Protein AF-A0A933JB13-F1 (afdb_monomer)

pLDDT: mean 79.33, std 16.01, range [35.38, 91.44]

Radius of gyration: 11.56 Å; Cα contacts (8 Å, |Δi|>4): 50; chains: 1; bounding box: 36×17×25 Å

Structure (mmCIF, N/CA/C/O bac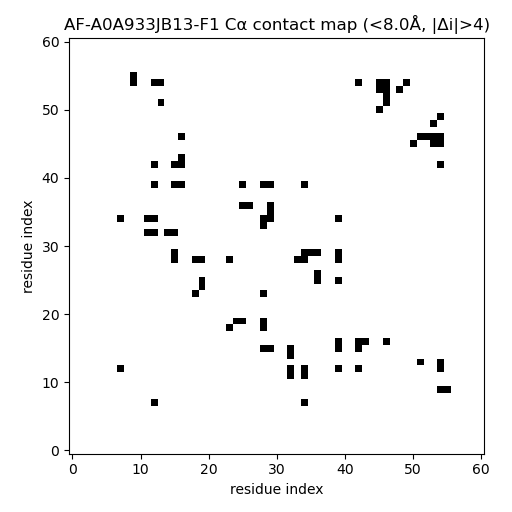kbone):
data_AF-A0A933JB13-F1
#
_entry.id   AF-A0A933JB13-F1
#
loop_
_atom_site.group_PDB
_atom_site.id
_atom_site.type_symbol
_atom_site.label_atom_id
_atom_site.label_alt_id
_atom_site.label_comp_id
_atom_site.label_asym_id
_atom_site.label_entity_id
_atom_site.label_seq_id
_atom_site.pdbx_PDB_ins_code
_atom_site.Cartn_x
_atom_site.Cartn_y
_atom_site.Cartn_z
_atom_site.occupancy
_atom_site.B_iso_or_equiv
_atom_site.auth_seq_id
_atom_site.auth_comp_id
_atom_site.auth_asym_id
_atom_site.auth_atom_id
_atom_site.pdbx_PDB_model_num
ATOM 1 N N . MET A 1 1 ? 26.024 11.315 10.304 1.00 35.38 1 MET A N 1
ATOM 2 C CA . MET A 1 1 ? 24.780 10.549 10.557 1.00 35.38 1 MET A CA 1
ATOM 3 C C . MET A 1 1 ? 24.137 10.191 9.220 1.00 35.38 1 MET A C 1
ATOM 5 O O . MET A 1 1 ? 23.471 11.029 8.625 1.00 35.38 1 MET A O 1
ATOM 9 N N . ALA 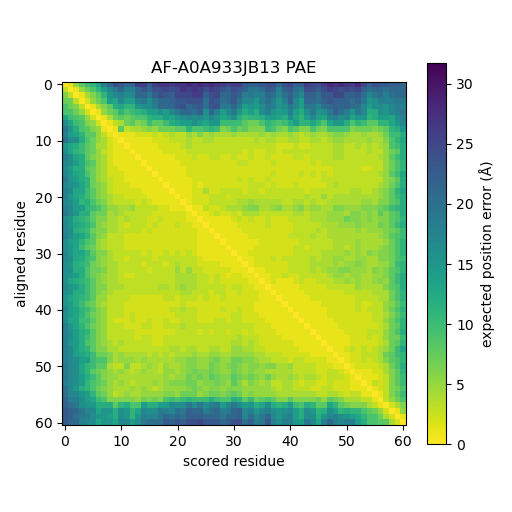A 1 2 ? 24.389 8.991 8.689 1.00 41.59 2 ALA A N 1
ATOM 10 C CA . ALA A 1 2 ? 23.759 8.556 7.444 1.00 41.59 2 ALA A CA 1
ATOM 11 C C . ALA A 1 2 ? 22.270 8.288 7.708 1.00 41.59 2 ALA A C 1
ATOM 13 O O . ALA A 1 2 ? 21.931 7.363 8.449 1.00 41.59 2 ALA A O 1
ATOM 14 N N . ARG A 1 3 ? 21.375 9.098 7.128 1.00 41.44 3 ARG A N 1
ATOM 15 C CA . ARG A 1 3 ? 19.942 8.782 7.085 1.00 41.44 3 ARG A CA 1
ATOM 16 C C . ARG A 1 3 ? 19.808 7.493 6.279 1.00 41.44 3 ARG A C 1
ATOM 18 O O . ARG A 1 3 ? 19.861 7.521 5.053 1.00 41.44 3 ARG A O 1
ATOM 25 N N . LYS A 1 4 ? 19.702 6.348 6.960 1.00 44.38 4 LYS A N 1
ATOM 26 C CA . LYS A 1 4 ? 19.335 5.079 6.328 1.00 44.38 4 LYS A CA 1
ATOM 27 C C . LYS A 1 4 ? 17.939 5.286 5.754 1.00 44.38 4 LYS A C 1
ATOM 29 O O . LYS A 1 4 ? 16.956 5.176 6.480 1.00 44.38 4 LYS A O 1
ATOM 34 N N . CYS A 1 5 ? 17.852 5.625 4.470 1.00 45.19 5 CYS A N 1
ATOM 35 C CA . CYS A 1 5 ? 16.617 5.540 3.709 1.0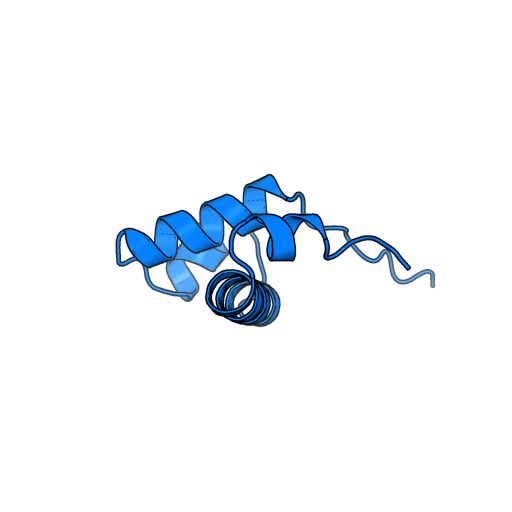0 45.19 5 CYS A CA 1
ATOM 36 C C . CYS A 1 5 ? 16.205 4.068 3.734 1.00 45.19 5 CYS A C 1
ATOM 38 O O . CYS A 1 5 ? 16.654 3.282 2.898 1.00 45.19 5 CYS A O 1
ATOM 40 N N . HIS A 1 6 ? 15.438 3.680 4.756 1.00 52.78 6 HIS A N 1
ATOM 41 C CA . HIS A 1 6 ? 14.843 2.360 4.872 1.00 52.78 6 HIS A CA 1
ATOM 42 C C . HIS A 1 6 ? 13.981 2.193 3.627 1.00 52.78 6 HIS A C 1
ATOM 44 O O . HIS A 1 6 ? 12.901 2.772 3.507 1.00 52.78 6 HIS A O 1
ATOM 50 N N . LYS A 1 7 ? 14.515 1.481 2.633 1.00 56.75 7 LYS A N 1
ATOM 51 C CA . LYS A 1 7 ? 13.735 1.056 1.483 1.00 56.75 7 LYS A CA 1
ATOM 52 C C . LYS A 1 7 ? 12.756 0.037 2.017 1.00 56.75 7 LYS A C 1
ATOM 54 O O . LYS A 1 7 ? 13.090 -1.135 2.140 1.00 56.75 7 LYS A O 1
ATOM 59 N N . TRP A 1 8 ? 11.579 0.525 2.386 1.00 65.25 8 TRP A N 1
ATOM 60 C CA . TRP A 1 8 ? 10.470 -0.323 2.765 1.00 65.25 8 TRP A CA 1
ATOM 61 C C . TRP A 1 8 ? 10.254 -1.359 1.659 1.00 65.25 8 TRP A C 1
ATOM 63 O O . TRP A 1 8 ? 10.206 -0.969 0.482 1.00 65.25 8 TRP A O 1
ATOM 73 N N . PRO A 1 9 ? 10.185 -2.653 2.008 1.00 75.56 9 PRO A N 1
ATOM 74 C CA . PRO A 1 9 ? 10.047 -3.709 1.023 1.00 75.56 9 PRO A CA 1
ATOM 75 C C . PRO A 1 9 ? 8.768 -3.488 0.213 1.00 75.56 9 PRO A C 1
ATOM 77 O O . PRO A 1 9 ? 7.751 -3.024 0.734 1.00 75.56 9 PRO A O 1
ATOM 80 N N . LEU A 1 10 ? 8.830 -3.801 -1.083 1.00 79.50 10 LEU A N 1
ATOM 81 C CA . LEU A 1 10 ? 7.683 -3.692 -1.987 1.00 79.50 10 LEU A CA 1
ATOM 82 C C . LEU A 1 10 ? 6.474 -4.459 -1.437 1.00 79.50 10 LEU A C 1
ATOM 84 O O . LEU A 1 10 ? 5.350 -3.980 -1.543 1.00 79.50 10 LEU A O 1
ATOM 88 N N . GLU A 1 11 ? 6.725 -5.600 -0.795 1.00 83.31 11 GLU A N 1
ATOM 89 C CA . GLU A 1 11 ? 5.710 -6.404 -0.118 1.00 83.31 11 GLU A CA 1
ATOM 90 C C . GLU A 1 11 ? 4.946 -5.616 0.944 1.00 83.31 11 GLU A C 1
ATOM 92 O O . GLU A 1 11 ? 3.723 -5.635 0.924 1.00 83.31 11 GLU A O 1
ATOM 97 N N . ALA A 1 12 ? 5.618 -4.834 1.795 1.00 83.88 12 ALA A N 1
ATOM 98 C CA . ALA A 1 12 ? 4.934 -4.027 2.809 1.00 83.88 12 ALA A CA 1
ATOM 99 C C . ALA A 1 12 ? 4.029 -2.957 2.177 1.00 83.88 12 ALA A C 1
ATOM 101 O O . ALA A 1 12 ? 2.933 -2.690 2.670 1.00 83.88 12 ALA A O 1
ATOM 102 N N . LYS A 1 13 ? 4.454 -2.355 1.058 1.00 85.44 13 LYS A N 1
ATOM 103 C CA . LYS A 1 13 ? 3.628 -1.385 0.319 1.00 85.44 13 LYS A CA 1
ATOM 104 C C . LYS A 1 13 ? 2.426 -2.056 -0.346 1.00 85.44 13 LYS A C 1
ATOM 106 O O . LYS A 1 13 ? 1.334 -1.493 -0.340 1.00 85.44 13 LYS A O 1
ATOM 111 N N . LEU A 1 14 ? 2.620 -3.247 -0.912 1.00 87.69 14 LEU A N 1
ATOM 112 C CA . LEU A 1 14 ? 1.544 -4.036 -1.510 1.00 87.69 14 LEU A CA 1
ATOM 113 C C . LEU A 1 14 ? 0.542 -4.498 -0.457 1.00 87.69 14 LEU A C 1
ATOM 115 O O . LEU A 1 14 ? -0.660 -4.374 -0.680 1.00 87.69 14 LEU A O 1
ATOM 119 N N . GLU A 1 15 ? 1.023 -4.959 0.694 1.00 89.50 15 GLU A N 1
ATOM 120 C CA . GLU A 1 15 ? 0.172 -5.349 1.813 1.00 89.50 15 GLU A CA 1
ATOM 121 C C . GLU A 1 15 ? -0.621 -4.150 2.339 1.00 89.50 15 GLU A C 1
ATOM 123 O O . GLU A 1 15 ? -1.820 -4.260 2.574 1.00 89.50 15 GLU A O 1
ATOM 128 N N . ALA A 1 16 ? -0.014 -2.960 2.401 1.00 90.00 16 ALA A N 1
ATOM 129 C CA . ALA A 1 16 ? -0.732 -1.749 2.789 1.00 90.00 16 ALA A CA 1
ATOM 130 C C . ALA A 1 16 ? -1.883 -1.398 1.835 1.00 90.00 16 ALA A C 1
ATOM 132 O O . ALA A 1 16 ? -2.970 -1.012 2.275 1.00 90.00 16 ALA A O 1
ATOM 133 N N . VAL A 1 17 ? -1.667 -1.551 0.526 1.00 89.75 17 VAL A N 1
ATOM 134 C CA . VAL A 1 17 ? -2.717 -1.334 -0.477 1.00 89.75 17 VAL A CA 1
ATOM 135 C C . VAL A 1 17 ? -3.804 -2.405 -0.383 1.00 89.75 17 VAL A C 1
ATOM 137 O O . VAL A 1 17 ? -4.987 -2.061 -0.387 1.00 89.75 17 VAL A O 1
ATOM 140 N N . ARG A 1 18 ? -3.427 -3.682 -0.250 1.00 90.75 18 ARG A N 1
ATOM 141 C CA . ARG A 1 18 ? -4.375 -4.797 -0.090 1.00 90.75 18 ARG A CA 1
ATOM 142 C C . ARG A 1 18 ? -5.225 -4.627 1.163 1.00 90.75 18 ARG A C 1
ATOM 144 O O . ARG A 1 18 ? -6.444 -4.748 1.094 1.00 90.75 18 ARG A O 1
ATOM 151 N N . ALA A 1 19 ? -4.608 -4.279 2.286 1.00 91.38 19 ALA A N 1
ATOM 152 C CA . ALA A 1 19 ? -5.307 -4.029 3.535 1.00 91.38 19 ALA A CA 1
ATOM 153 C C . ALA A 1 19 ? -6.288 -2.850 3.410 1.00 91.38 19 ALA A C 1
ATOM 155 O O . ALA A 1 19 ? -7.420 -2.944 3.879 1.00 91.38 19 ALA A O 1
ATOM 156 N N . ARG A 1 20 ? -5.930 -1.779 2.685 1.00 89.94 20 ARG A N 1
ATOM 157 C CA . ARG A 1 20 ? -6.886 -0.697 2.394 1.00 89.94 20 ARG A CA 1
ATOM 158 C C . ARG A 1 20 ? -8.043 -1.127 1.501 1.00 89.94 20 ARG A C 1
ATOM 160 O O . ARG A 1 20 ? -9.162 -0.693 1.746 1.00 89.94 20 ARG A O 1
ATOM 167 N N . GLN A 1 21 ? -7.804 -1.973 0.501 1.00 88.19 21 GLN A N 1
ATOM 168 C CA . GLN A 1 21 ? -8.878 -2.528 -0.335 1.00 88.19 21 GLN A CA 1
ATOM 169 C C . GLN A 1 21 ? -9.814 -3.454 0.451 1.00 88.19 21 GLN A C 1
ATOM 171 O O . GLN A 1 21 ? -11.003 -3.501 0.158 1.00 88.19 21 GLN A O 1
ATOM 176 N N . ARG A 1 22 ? -9.303 -4.133 1.484 1.00 89.75 22 ARG A N 1
ATOM 177 C CA . ARG A 1 22 ? -10.100 -4.919 2.442 1.00 89.75 22 ARG A CA 1
ATOM 178 C C . ARG A 1 22 ? -10.907 -4.060 3.427 1.00 89.75 22 ARG A C 1
ATOM 180 O O . ARG A 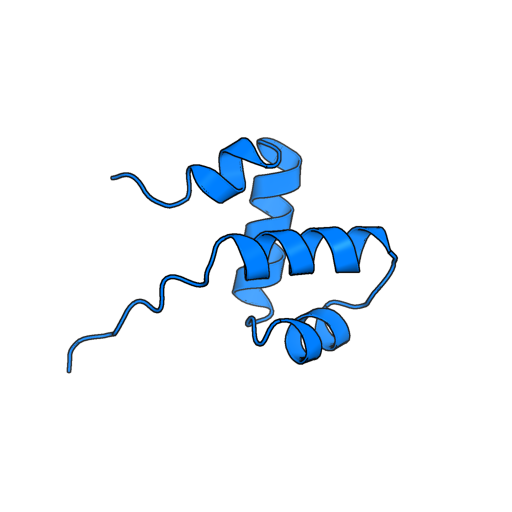1 22 ? -11.642 -4.613 4.233 1.00 89.75 22 ARG A O 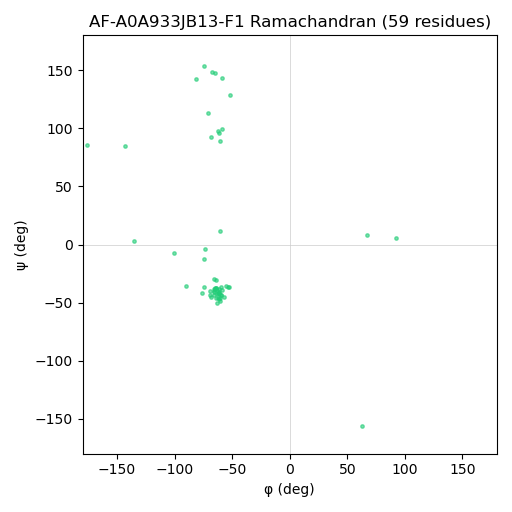1
ATOM 187 N N . GLY A 1 23 ? -10.766 -2.733 3.381 1.00 91.44 23 GLY A N 1
ATOM 188 C CA . GLY A 1 23 ? -11.493 -1.803 4.246 1.00 91.44 23 GLY A CA 1
ATOM 189 C C . GLY A 1 23 ? -10.774 -1.419 5.540 1.00 91.44 23 GLY A C 1
ATOM 190 O O . GLY A 1 23 ? -11.354 -0.689 6.338 1.00 91.44 23 GLY A O 1
ATOM 191 N N . LEU A 1 24 ? -9.518 -1.839 5.753 1.00 91.19 24 LEU A N 1
ATOM 192 C CA . LEU A 1 24 ? -8.780 -1.462 6.963 1.00 91.19 24 LEU A CA 1
ATOM 193 C C . LEU A 1 24 ? -8.469 0.044 6.992 1.00 91.19 24 LEU A C 1
ATOM 195 O O . LEU A 1 24 ? -8.214 0.705 5.970 1.00 91.19 24 LEU A O 1
ATOM 199 N N . SER A 1 25 ? -8.431 0.592 8.202 1.00 91.06 25 SER A N 1
ATOM 200 C CA . SER A 1 25 ? -8.040 1.976 8.458 1.00 91.06 25 SER A CA 1
ATOM 201 C C . SER A 1 25 ? -6.531 2.165 8.317 1.00 91.06 25 SER A C 1
ATOM 203 O O . SER A 1 25 ? -5.748 1.253 8.563 1.00 91.06 25 SER A O 1
ATOM 205 N N . VAL A 1 26 ? -6.079 3.383 7.991 1.00 88.06 26 VAL A N 1
ATOM 206 C CA . VAL A 1 26 ? -4.636 3.691 7.861 1.00 88.06 26 VAL A CA 1
ATOM 207 C C . VAL A 1 26 ? -3.861 3.333 9.135 1.00 88.06 26 VAL A C 1
ATOM 209 O O . VAL A 1 26 ? -2.731 2.864 9.047 1.00 88.06 26 VAL A O 1
ATOM 212 N N . ALA A 1 27 ? -4.468 3.521 10.309 1.00 89.19 27 ALA A N 1
ATOM 213 C CA . ALA A 1 27 ? -3.862 3.172 11.591 1.00 89.19 27 ALA A CA 1
ATOM 214 C C . ALA A 1 27 ? -3.660 1.656 11.757 1.00 89.19 27 ALA A C 1
ATOM 216 O O . ALA A 1 27 ? -2.614 1.223 12.234 1.00 89.19 27 ALA A O 1
ATOM 217 N N . GLU A 1 28 ? -4.626 0.846 11.325 1.00 89.62 28 GLU A N 1
ATOM 218 C CA . GLU A 1 28 ? -4.523 -0.617 11.366 1.00 89.62 28 GLU A CA 1
ATOM 219 C C . GLU A 1 28 ? -3.481 -1.111 10.369 1.00 89.62 28 GLU A C 1
ATOM 221 O O . GLU A 1 28 ? -2.628 -1.922 10.712 1.00 89.62 28 GLU A O 1
ATOM 226 N N . VAL A 1 29 ? -3.484 -0.542 9.162 1.00 90.31 29 VAL A N 1
ATOM 227 C CA . VAL A 1 29 ? -2.468 -0.823 8.146 1.00 90.31 29 VAL A CA 1
ATOM 228 C C . VAL A 1 29 ? -1.073 -0.467 8.654 1.00 90.31 29 VAL A C 1
ATOM 230 O O . VAL A 1 29 ? -0.150 -1.255 8.499 1.00 90.31 29 VAL A O 1
ATOM 233 N N . SER A 1 30 ? -0.921 0.679 9.319 1.00 89.12 30 SER A N 1
ATOM 234 C CA . SER A 1 30 ? 0.345 1.099 9.925 1.00 89.12 30 SER A CA 1
ATOM 235 C C . SER A 1 30 ? 0.843 0.110 10.979 1.00 89.12 30 SER A C 1
ATOM 237 O O . SER A 1 30 ? 2.020 -0.248 10.961 1.00 89.12 30 SER A O 1
ATOM 239 N N . ARG A 1 31 ? -0.049 -0.392 11.843 1.00 88.44 31 ARG A N 1
ATOM 240 C CA . ARG A 1 31 ? 0.281 -1.439 12.825 1.00 88.44 31 ARG A CA 1
ATOM 241 C C . ARG A 1 31 ? 0.647 -2.768 12.164 1.00 88.44 31 ARG A C 1
ATOM 243 O O . ARG A 1 31 ? 1.545 -3.444 12.648 1.00 88.44 31 ARG A O 1
ATOM 250 N N . LEU A 1 32 ? -0.021 -3.124 11.069 1.00 87.88 32 LEU A N 1
ATOM 251 C CA . LEU A 1 32 ? 0.171 -4.398 10.378 1.00 87.88 32 LEU A CA 1
ATOM 252 C C . LEU A 1 32 ? 1.453 -4.428 9.539 1.00 87.88 32 LEU A C 1
ATOM 254 O O . LEU A 1 32 ? 2.169 -5.423 9.540 1.00 87.88 32 LEU A O 1
ATOM 258 N N . THR A 1 33 ? 1.761 -3.343 8.829 1.00 83.50 33 THR A N 1
ATOM 259 C CA . THR A 1 33 ? 2.902 -3.289 7.901 1.00 83.50 33 THR A CA 1
ATOM 260 C C . THR A 1 33 ? 4.125 -2.579 8.485 1.00 83.50 33 THR A C 1
ATOM 262 O O . THR A 1 33 ? 5.160 -2.512 7.824 1.00 83.50 33 THR A O 1
ATOM 265 N N . GLY A 1 34 ? 4.003 -1.963 9.666 1.00 85.69 34 GLY A N 1
ATOM 266 C CA . GLY A 1 34 ? 5.036 -1.106 10.261 1.00 85.69 34 GLY A CA 1
ATOM 267 C C . GLY A 1 34 ? 5.286 0.198 9.493 1.00 85.69 34 GLY A C 1
ATOM 268 O O . GLY A 1 34 ? 6.235 0.923 9.788 1.00 85.69 34 GLY A O 1
ATOM 269 N N . LEU A 1 35 ? 4.459 0.506 8.486 1.00 85.00 35 LEU A N 1
ATOM 270 C CA . LEU A 1 35 ? 4.643 1.679 7.637 1.00 85.00 35 LEU A CA 1
ATOM 271 C C . LEU A 1 35 ? 4.089 2.925 8.312 1.00 85.00 35 LEU A C 1
ATOM 273 O O . LEU A 1 35 ? 3.013 2.913 8.908 1.00 85.00 35 LEU A O 1
ATOM 2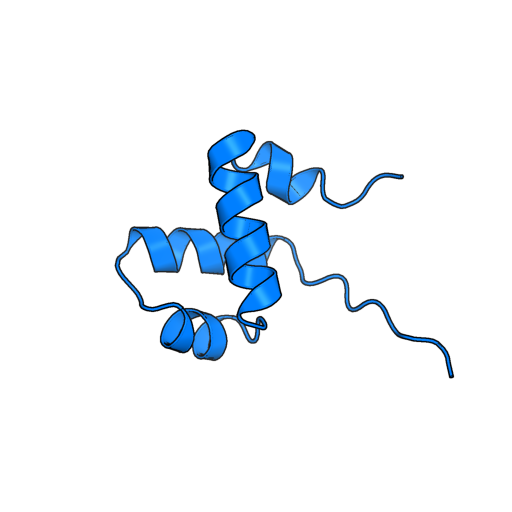77 N N . SER A 1 36 ? 4.789 4.040 8.134 1.00 87.81 36 SER A N 1
ATOM 278 C CA . SER A 1 36 ? 4.282 5.352 8.525 1.00 87.81 36 SER A CA 1
ATOM 279 C C . SER A 1 36 ? 3.061 5.714 7.679 1.00 87.81 36 SER A C 1
ATOM 281 O O . SER A 1 36 ? 3.002 5.406 6.485 1.00 87.81 36 SER A O 1
ATOM 283 N N . THR A 1 37 ? 2.120 6.452 8.261 1.00 88.12 37 THR A N 1
ATOM 284 C CA . THR A 1 37 ? 0.922 6.952 7.566 1.00 88.12 37 THR A CA 1
ATOM 285 C C . THR A 1 37 ? 1.256 7.711 6.276 1.00 88.12 37 THR A C 1
ATOM 287 O O . THR A 1 37 ? 0.560 7.552 5.273 1.00 88.12 37 THR A O 1
ATOM 290 N N . THR A 1 38 ? 2.359 8.465 6.251 1.00 88.38 38 THR A N 1
ATOM 291 C CA . THR A 1 38 ? 2.872 9.140 5.048 1.00 88.38 38 THR A CA 1
ATOM 292 C C . THR A 1 38 ? 3.215 8.156 3.929 1.00 88.38 38 THR A C 1
ATOM 294 O O . THR A 1 38 ? 2.758 8.334 2.802 1.00 88.38 38 THR A O 1
ATOM 297 N N . ILE A 1 39 ? 3.958 7.085 4.237 1.00 86.19 39 ILE A N 1
ATOM 298 C CA . ILE A 1 39 ? 4.346 6.059 3.254 1.00 86.19 39 ILE A CA 1
ATOM 299 C C . ILE A 1 39 ? 3.108 5.325 2.735 1.00 86.19 39 ILE A C 1
ATOM 301 O O . ILE A 1 39 ? 3.028 5.016 1.546 1.00 86.19 39 ILE A O 1
ATOM 305 N N . ILE A 1 40 ? 2.130 5.065 3.605 1.00 88.81 40 ILE A N 1
ATOM 306 C CA . ILE A 1 40 ? 0.869 4.423 3.221 1.00 88.81 40 ILE A CA 1
ATOM 307 C C . ILE A 1 40 ? 0.103 5.314 2.238 1.00 88.81 40 ILE A C 1
ATOM 309 O O . ILE A 1 40 ? -0.277 4.849 1.166 1.00 88.81 40 ILE A O 1
ATOM 313 N N . ASN A 1 41 ? -0.077 6.599 2.552 1.00 89.81 41 ASN A N 1
ATOM 314 C CA . ASN A 1 41 ? -0.775 7.538 1.671 1.00 89.81 41 ASN A CA 1
ATOM 315 C C . ASN A 1 41 ? -0.060 7.725 0.328 1.00 89.81 41 ASN A C 1
ATOM 317 O O . ASN A 1 41 ? -0.710 7.732 -0.718 1.00 89.81 41 ASN A O 1
ATOM 321 N N . GLU A 1 42 ? 1.270 7.824 0.337 1.00 88.44 42 GLU A N 1
ATOM 322 C CA . GLU A 1 42 ? 2.063 7.882 -0.890 1.00 88.44 42 GLU A CA 1
ATOM 323 C C . GLU A 1 42 ? 1.894 6.606 -1.725 1.00 88.44 42 GLU A C 1
ATOM 325 O O . GLU A 1 42 ? 1.613 6.681 -2.921 1.00 88.44 42 GLU A O 1
ATOM 330 N N . SER A 1 43 ? 1.981 5.434 -1.091 1.00 87.12 43 SER A N 1
ATOM 331 C CA . SER A 1 43 ? 1.812 4.140 -1.762 1.00 87.12 43 SER A CA 1
ATOM 332 C C . SER A 1 43 ? 0.416 4.013 -2.377 1.00 87.12 43 SER A C 1
ATOM 334 O O . SER A 1 43 ? 0.287 3.613 -3.531 1.00 87.12 43 SER A O 1
ATO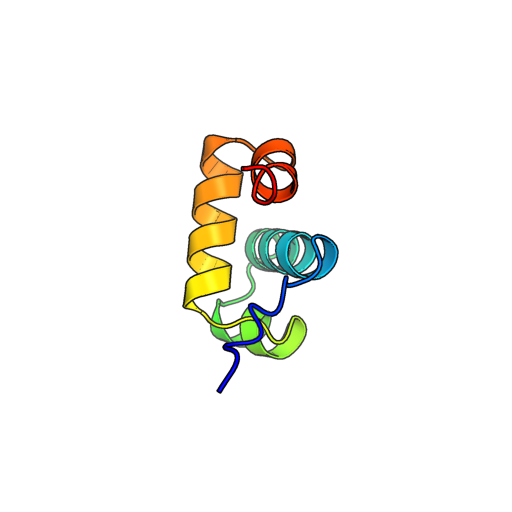M 336 N N . LEU A 1 44 ? -0.630 4.438 -1.664 1.00 88.69 44 LEU A N 1
ATOM 337 C CA . LEU A 1 44 ? -1.996 4.478 -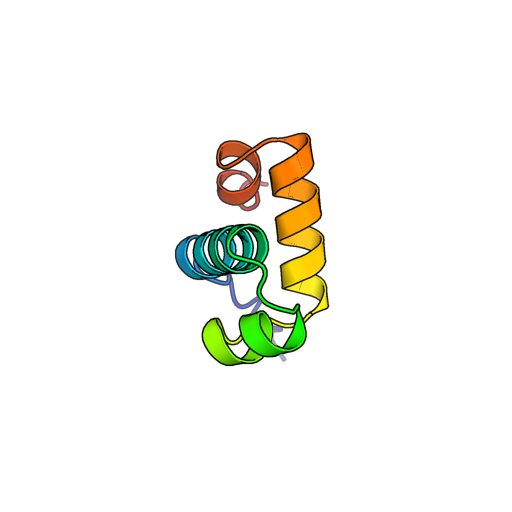2.193 1.00 88.69 44 LEU A CA 1
ATOM 338 C C . LEU A 1 44 ? -2.120 5.435 -3.381 1.00 88.69 44 LEU A C 1
ATOM 340 O O . LEU A 1 44 ? -2.751 5.093 -4.380 1.00 88.69 44 LEU A O 1
ATOM 344 N N . ARG A 1 45 ? -1.510 6.622 -3.301 1.00 89.38 45 ARG A N 1
ATOM 345 C CA . ARG A 1 45 ? -1.525 7.609 -4.389 1.00 89.38 45 ARG A CA 1
ATOM 346 C C . ARG A 1 45 ? -0.837 7.068 -5.641 1.00 89.38 45 ARG A C 1
ATOM 348 O O . ARG A 1 45 ? -1.383 7.193 -6.736 1.00 89.38 45 ARG A O 1
ATOM 355 N N . ILE A 1 46 ? 0.333 6.456 -5.481 1.00 88.69 46 ILE A N 1
ATOM 356 C CA . ILE A 1 46 ? 1.088 5.839 -6.576 1.00 88.69 46 ILE A CA 1
ATOM 357 C C . ILE A 1 46 ? 0.294 4.677 -7.173 1.00 88.69 46 ILE A C 1
ATOM 359 O O . ILE A 1 46 ? 0.145 4.610 -8.390 1.00 88.69 46 ILE A O 1
ATOM 363 N N . TYR A 1 47 ? -0.271 3.810 -6.333 1.00 88.00 47 TYR A N 1
ATOM 364 C CA . TYR A 1 47 ? -1.071 2.676 -6.782 1.00 88.00 47 TYR A CA 1
ATOM 365 C C . TYR A 1 47 ? -2.319 3.112 -7.560 1.00 88.00 47 TYR A C 1
ATOM 367 O O . TYR A 1 47 ? -2.605 2.551 -8.612 1.00 88.00 47 TYR A O 1
ATOM 375 N N . ARG A 1 48 ? -3.032 4.158 -7.117 1.00 86.44 48 ARG A N 1
ATOM 376 C CA . ARG A 1 48 ? -4.183 4.699 -7.867 1.00 86.44 48 ARG A CA 1
ATOM 377 C C . ARG A 1 48 ? -3.790 5.276 -9.228 1.00 86.44 48 ARG A C 1
ATOM 379 O O . ARG A 1 48 ? -4.604 5.251 -10.139 1.00 86.44 48 ARG A O 1
ATOM 386 N N . LYS A 1 49 ? -2.572 5.811 -9.363 1.00 88.00 49 LYS A N 1
ATOM 387 C CA . LYS A 1 49 ? -2.108 6.473 -10.592 1.00 88.00 49 LYS A CA 1
ATOM 388 C C . LYS A 1 49 ? -1.433 5.521 -11.587 1.00 88.00 49 LYS A C 1
ATOM 390 O O . LYS A 1 49 ? -1.552 5.718 -12.788 1.00 88.00 49 LYS A O 1
ATOM 395 N N . TYR A 1 50 ? -0.706 4.526 -11.089 1.00 87.00 50 TYR A N 1
ATOM 396 C CA . TYR A 1 50 ? 0.208 3.692 -11.879 1.00 87.00 50 TYR A CA 1
ATOM 397 C C . TYR A 1 50 ? 0.084 2.188 -11.569 1.00 87.00 50 TYR A C 1
ATOM 399 O O . TYR A 1 50 ? 0.863 1.382 -12.080 1.00 87.00 50 TYR A O 1
ATOM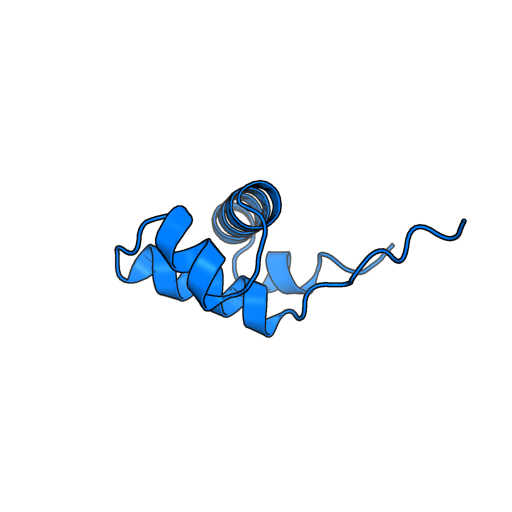 407 N N . GLY A 1 51 ? -0.841 1.791 -10.693 1.00 86.00 51 GLY A N 1
ATOM 408 C CA . GLY A 1 51 ? -1.002 0.407 -10.251 1.00 86.00 51 GLY A CA 1
ATOM 409 C C . GLY A 1 51 ? 0.217 -0.146 -9.505 1.00 86.00 51 GLY A C 1
ATOM 410 O O . GLY A 1 51 ? 1.038 0.585 -8.942 1.00 86.00 51 GLY A O 1
ATOM 411 N N . VAL A 1 52 ? 0.347 -1.475 -9.520 1.00 84.81 52 VAL A N 1
ATOM 412 C CA . VAL A 1 52 ? 1.487 -2.199 -8.925 1.00 84.81 52 VAL A CA 1
ATOM 413 C C . VAL A 1 52 ? 2.815 -1.779 -9.561 1.00 84.81 52 VAL A C 1
ATOM 415 O O . VAL A 1 52 ? 3.813 -1.639 -8.854 1.00 84.81 52 VAL A O 1
ATOM 418 N N . ALA A 1 53 ? 2.818 -1.507 -10.871 1.00 81.81 53 ALA A N 1
ATOM 419 C CA . ALA A 1 53 ? 4.005 -1.068 -11.597 1.00 81.81 53 ALA A CA 1
ATOM 420 C C . ALA A 1 53 ? 4.582 0.232 -11.015 1.00 81.81 53 ALA A C 1
ATOM 422 O O . ALA A 1 53 ? 5.794 0.342 -10.858 1.00 81.81 53 ALA A O 1
ATOM 423 N N . GLY A 1 54 ? 3.736 1.179 -10.597 1.00 80.19 54 GLY A N 1
ATOM 424 C CA . GLY A 1 54 ? 4.191 2.401 -9.927 1.00 80.19 54 GLY A CA 1
ATOM 425 C C . GLY A 1 54 ? 4.840 2.161 -8.566 1.00 80.19 54 GLY A C 1
ATOM 426 O O . GLY A 1 54 ? 5.851 2.784 -8.245 1.00 80.19 54 GLY A O 1
ATOM 427 N N . LEU A 1 55 ? 4.287 1.242 -7.767 1.00 80.94 55 LEU A N 1
ATOM 428 C CA . LEU A 1 55 ? 4.869 0.876 -6.468 1.00 80.94 55 LEU A CA 1
ATOM 429 C C . LEU A 1 55 ? 6.245 0.226 -6.633 1.00 80.94 55 LEU A C 1
ATOM 431 O O . LEU A 1 55 ? 7.151 0.478 -5.835 1.00 80.94 55 LEU A O 1
ATOM 435 N N . GLN A 1 56 ? 6.394 -0.580 -7.683 1.00 79.38 56 GLN A N 1
ATOM 436 C CA . GLN A 1 56 ? 7.629 -1.269 -8.042 1.00 79.38 56 GLN A CA 1
ATOM 437 C C . GLN A 1 56 ? 8.661 -0.301 -8.654 1.00 79.38 56 GLN A C 1
ATOM 439 O O . GLN A 1 56 ? 9.850 -0.387 -8.344 1.00 79.38 56 GLN A O 1
ATOM 444 N N . ALA A 1 57 ? 8.201 0.683 -9.435 1.00 72.94 57 ALA A N 1
ATOM 445 C CA . ALA A 1 57 ? 9.016 1.726 -10.059 1.00 72.94 57 ALA A CA 1
ATOM 446 C C . ALA A 1 57 ? 9.509 2.811 -9.086 1.00 72.94 57 ALA A C 1
ATOM 448 O O . ALA A 1 57 ? 10.439 3.543 -9.423 1.00 72.94 57 ALA A O 1
ATOM 449 N N . GLY A 1 58 ? 8.985 2.876 -7.853 1.00 60.44 58 GLY A N 1
ATOM 450 C CA . GLY A 1 58 ? 9.438 3.774 -6.773 1.00 60.44 58 GLY A CA 1
ATOM 451 C C . GLY A 1 58 ? 10.903 3.595 -6.324 1.00 60.44 58 GLY A C 1
ATOM 452 O O . GLY A 1 58 ? 11.315 4.121 -5.291 1.00 60.44 58 GLY A O 1
ATOM 453 N N . ARG A 1 59 ? 11.700 2.842 -7.086 1.00 59.31 59 ARG A N 1
ATOM 454 C CA . ARG A 1 59 ? 13.151 2.729 -6.992 1.00 59.31 59 ARG A CA 1
ATOM 455 C C . ARG A 1 59 ? 13.731 2.604 -8.404 1.00 59.31 59 ARG A C 1
ATOM 457 O O . ARG A 1 59 ? 14.001 1.491 -8.838 1.00 59.31 59 ARG A O 1
ATOM 464 N N . ARG A 1 60 ? 13.959 3.731 -9.084 1.00 44.28 60 ARG A N 1
ATOM 465 C CA . ARG A 1 60 ? 15.026 3.924 -10.093 1.00 44.28 60 ARG A CA 1
ATOM 466 C C . ARG A 1 60 ? 15.039 5.377 -10.588 1.00 44.28 60 ARG A C 1
ATOM 468 O O . ARG A 1 60 ? 14.441 5.708 -11.605 1.00 44.28 60 ARG A O 1
ATOM 475 N N . ARG A 1 61 ? 15.747 6.230 -9.859 1.00 40.06 61 ARG A N 1
ATOM 476 C CA . ARG A 1 61 ? 16.827 7.064 -10.396 1.00 40.06 61 ARG A CA 1
ATOM 477 C C . ARG A 1 61 ? 17.812 7.317 -9.269 1.00 40.06 61 ARG A C 1
ATOM 479 O O . ARG A 1 61 ? 17.333 7.446 -8.120 1.00 40.06 61 ARG A O 1
#

Solvent-accessible surface area (backbone atoms only — not comparable to full-atom values): 3676 Å² total; per-residue (Å²): 133,83,81,76,77,74,76,73,53,65,64,44,50,50,50,39,46,52,39,44,75,73,66,49,50,68,70,54,36,22,70,73,52,71,43,52,64,67,56,49,52,50,44,46,53,35,33,76,74,47,36,70,61,35,59,64,54,77,71,80,130

Sequence (61 aa):
MARKCHKWPLEAKLEAVRARQRGLSVAEVSRLTGLSTTIINESLRIYRKYGVAGLQAGRRR

Mean predicted aligned error: 6.68 Å

Nearest PDB structures (foldseek):
  1mdm-assembly1_A  TM=8.194E-01  e=8.598E-01  Homo sapiens
  3g1c-assembly1_A-2  TM=7.989E-01  e=8.598E-01  Lachnospira eligens ATCC 27750
  1trr-assembly1_A  TM=6.641E-01  e=1.087E+00  Escherichia coli
  3tgn-assembly1_A  TM=6.160E-01  e=2.196E+00  Streptococcus pneumoniae D39
  2oz9-assembly1_R  TM=6.527E-01  e=3.947E+00  Escherichia coli

Secondary structure (DSSP, 8-state):
---------HHHHHHHHHHHHTT--HHHHHHHH---HHHHHHHHHHHHHHHHHHHHHSS--

Foldseek 3Di:
DDPPPPPQDLVLLVQLLVCVVVVDDLVVSCVVSVDDSVSSVVSNVQCVVPNSVSSVVPDDD